Protein AF-A0A9E1SAR0-F1 (afdb_monomer)

Structure (mmCIF, N/CA/C/O backbone):
data_AF-A0A9E1SAR0-F1
#
_entry.id   AF-A0A9E1SAR0-F1
#
loop_
_atom_site.group_PDB
_atom_site.id
_atom_site.type_symbol
_atom_site.label_atom_id
_atom_site.label_alt_id
_atom_site.label_comp_id
_atom_site.label_asym_id
_atom_site.label_entity_id
_atom_site.label_seq_id
_atom_site.pdbx_PDB_ins_code
_atom_site.Cartn_x
_atom_site.Cartn_y
_atom_site.Cartn_z
_atom_site.occupancy
_atom_site.B_iso_or_equiv
_atom_site.auth_seq_id
_atom_site.auth_comp_id
_atom_site.auth_asym_id
_atom_site.auth_atom_id
_atom_site.pdbx_PDB_model_num
ATOM 1 N N . MET A 1 1 ? 40.588 0.549 -39.058 1.00 44.56 1 MET A N 1
ATOM 2 C CA . MET A 1 1 ? 41.225 -0.699 -38.571 1.00 44.56 1 MET A CA 1
ATOM 3 C C . MET A 1 1 ? 42.256 -0.352 -37.506 1.00 44.56 1 MET A C 1
ATOM 5 O O . MET A 1 1 ? 42.934 0.650 -37.683 1.00 44.56 1 MET A O 1
ATOM 9 N N . LYS A 1 2 ? 42.402 -1.233 -36.500 1.00 36.03 2 LYS A N 1
ATOM 10 C CA . LYS A 1 2 ? 43.237 -1.161 -35.275 1.00 36.03 2 LYS A CA 1
ATOM 11 C C . LYS A 1 2 ? 42.596 -0.378 -34.121 1.00 36.03 2 LYS A C 1
ATOM 13 O O . LYS A 1 2 ? 42.186 0.748 -34.337 1.00 36.03 2 LYS A O 1
ATOM 18 N N . LYS A 1 3 ? 42.569 -0.835 -32.870 1.00 37.72 3 LYS A N 1
ATOM 19 C CA . LYS A 1 3 ? 42.471 -2.138 -32.163 1.00 37.72 3 LYS A CA 1
ATOM 20 C C . LYS A 1 3 ? 42.461 -1.713 -30.676 1.00 37.72 3 LYS A C 1
ATOM 22 O O . LYS A 1 3 ? 43.183 -0.784 -30.329 1.00 37.72 3 LYS A O 1
ATOM 27 N N . SER A 1 4 ? 41.642 -2.350 -29.839 1.00 40.19 4 SER A N 1
ATOM 28 C CA . SER A 1 4 ? 41.576 -2.150 -28.381 1.00 40.19 4 SER A CA 1
ATOM 29 C C . SER A 1 4 ? 42.939 -2.188 -27.687 1.00 40.19 4 SER A C 1
ATOM 31 O O . SER A 1 4 ? 43.790 -2.965 -28.115 1.00 40.19 4 SER A O 1
ATOM 33 N N . LEU A 1 5 ? 43.062 -1.524 -26.529 1.00 33.91 5 LEU A N 1
ATOM 34 C CA . LEU A 1 5 ? 43.554 -2.194 -25.317 1.00 33.91 5 LEU A CA 1
ATOM 35 C C . LEU A 1 5 ? 43.150 -1.434 -24.041 1.00 33.91 5 LEU A C 1
ATOM 37 O O . LEU A 1 5 ? 43.496 -0.272 -23.853 1.00 33.91 5 LEU A O 1
ATOM 41 N N . VAL A 1 6 ? 42.416 -2.133 -23.177 1.00 37.25 6 VAL A N 1
ATOM 42 C CA . VAL A 1 6 ? 42.179 -1.807 -21.766 1.00 37.25 6 VAL A CA 1
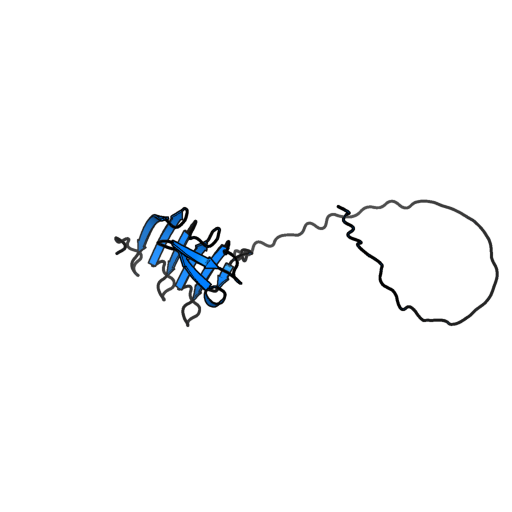ATOM 43 C C . VAL A 1 6 ? 43.404 -2.271 -20.981 1.00 37.25 6 VAL A C 1
ATOM 45 O O . VAL A 1 6 ? 43.847 -3.400 -21.185 1.00 37.25 6 VAL A O 1
ATOM 48 N N . VAL A 1 7 ? 43.927 -1.448 -20.069 1.00 37.66 7 VAL A N 1
ATOM 49 C CA . VAL A 1 7 ? 44.930 -1.879 -19.085 1.00 37.66 7 VAL A CA 1
ATOM 50 C C . VAL A 1 7 ? 44.430 -1.529 -17.687 1.00 37.66 7 VAL A C 1
ATOM 52 O O . VAL A 1 7 ? 44.318 -0.362 -17.322 1.00 37.66 7 VAL A O 1
ATOM 55 N N . PHE A 1 8 ? 44.105 -2.577 -16.931 1.00 34.53 8 PHE A N 1
ATOM 56 C CA . PHE A 1 8 ? 43.935 -2.559 -15.483 1.00 34.53 8 PHE A CA 1
ATOM 57 C C . PHE A 1 8 ? 45.315 -2.445 -14.823 1.00 34.53 8 PHE A C 1
ATOM 59 O O . PHE A 1 8 ? 46.201 -3.238 -15.133 1.00 34.53 8 PHE A O 1
ATOM 66 N N . PHE A 1 9 ? 45.472 -1.530 -13.867 1.00 36.91 9 PHE A N 1
ATOM 67 C CA . PHE A 1 9 ? 46.567 -1.574 -12.899 1.00 36.91 9 PHE A CA 1
ATOM 68 C C . PHE A 1 9 ? 45.985 -1.696 -11.488 1.00 36.91 9 PHE A C 1
ATOM 70 O O . PHE A 1 9 ? 45.403 -0.757 -10.954 1.00 36.91 9 PHE A O 1
ATOM 77 N N . LEU A 1 10 ? 46.148 -2.886 -10.908 1.00 40.75 10 LEU A N 1
ATOM 78 C CA . LEU A 1 10 ? 46.086 -3.153 -9.475 1.00 40.75 10 LEU A CA 1
ATOM 79 C C . LEU A 1 10 ? 47.524 -3.183 -8.952 1.00 40.75 10 LEU A C 1
ATOM 81 O O . LEU A 1 10 ? 48.243 -4.115 -9.284 1.00 40.75 10 LEU A O 1
ATOM 85 N N . PHE A 1 11 ? 47.919 -2.229 -8.111 1.00 39.62 11 PHE A N 1
ATOM 86 C CA . PHE A 1 11 ? 49.018 -2.367 -7.142 1.00 39.62 11 PHE A CA 1
ATOM 87 C C . PHE A 1 11 ? 48.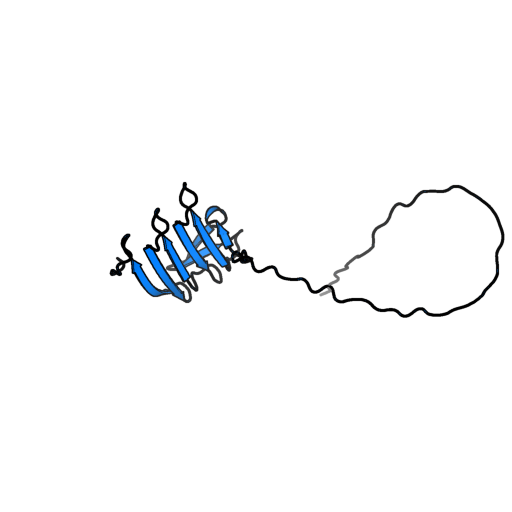664 -1.466 -5.951 1.00 39.62 11 PHE A C 1
ATOM 89 O O . PHE A 1 11 ? 48.479 -0.266 -6.109 1.00 39.62 11 PHE A O 1
ATOM 96 N N . HIS A 1 12 ? 48.172 -2.063 -4.867 1.00 36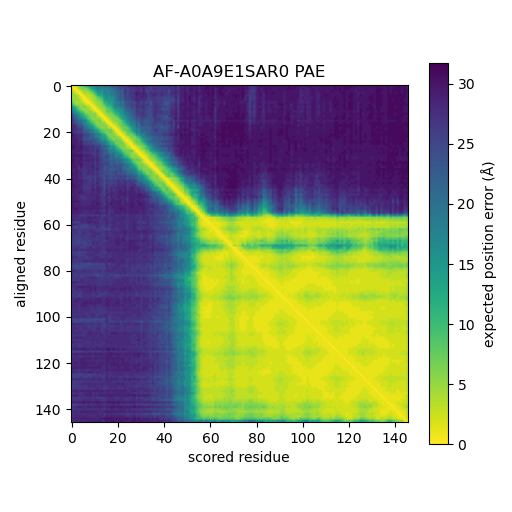.34 12 HIS A N 1
ATOM 97 C CA . HIS A 1 12 ? 48.932 -2.481 -3.683 1.00 36.34 12 HIS A CA 1
ATOM 98 C C . HIS A 1 12 ? 49.499 -1.309 -2.872 1.00 36.34 12 HIS A C 1
ATOM 100 O O . HIS A 1 12 ? 50.486 -0.676 -3.230 1.00 36.34 12 HIS A O 1
ATOM 106 N N . SER A 1 13 ? 48.793 -1.101 -1.758 1.00 44.16 13 SER A N 1
ATOM 107 C CA . SER A 1 13 ? 49.157 -0.457 -0.499 1.00 44.16 13 SER A CA 1
ATOM 108 C C . SER A 1 13 ? 50.661 -0.370 -0.232 1.00 44.16 13 SER A C 1
ATOM 110 O O . SER A 1 13 ? 51.351 -1.389 -0.252 1.00 44.16 13 SER A O 1
ATOM 112 N N . ILE A 1 14 ? 51.145 0.827 0.108 1.00 45.38 14 ILE A N 1
ATOM 113 C CA . ILE A 1 14 ? 52.457 1.003 0.736 1.00 45.38 14 ILE A CA 1
ATOM 114 C C . ILE A 1 14 ? 52.343 2.012 1.886 1.00 45.38 14 ILE A C 1
ATOM 116 O O . ILE A 1 14 ? 51.638 3.015 1.775 1.00 45.38 14 ILE A O 1
ATOM 120 N N . CYS A 1 15 ? 53.145 1.725 2.917 1.00 29.80 15 CYS A N 1
ATOM 121 C CA . CYS A 1 15 ? 53.621 2.570 4.016 1.00 29.80 15 CYS A CA 1
ATOM 122 C C . CYS A 1 15 ? 52.691 2.621 5.246 1.00 29.80 15 CYS A C 1
ATOM 124 O O . CYS A 1 15 ? 51.504 2.877 5.136 1.00 29.80 15 CYS A O 1
ATOM 126 N N . THR A 1 16 ? 53.155 2.411 6.482 1.00 36.69 16 THR A N 1
ATOM 127 C CA . THR A 1 16 ? 54.511 2.604 7.023 1.00 36.69 16 THR A CA 1
ATOM 128 C C . THR A 1 16 ? 54.656 1.774 8.302 1.00 36.69 16 THR A C 1
ATOM 130 O O . THR A 1 16 ? 53.771 1.822 9.151 1.00 36.69 16 THR A O 1
ATOM 133 N N . VAL A 1 17 ? 55.774 1.069 8.480 1.00 39.88 17 VAL A N 1
ATOM 134 C CA . VAL A 1 17 ? 56.218 0.596 9.800 1.00 39.88 17 VAL A CA 1
ATOM 135 C C . VAL A 1 17 ? 57.590 1.210 10.027 1.00 39.88 17 VAL A C 1
ATOM 137 O O . VAL A 1 17 ? 58.491 0.987 9.226 1.00 39.88 17 VAL A O 1
ATOM 140 N N . ASN A 1 18 ? 57.733 2.009 11.081 1.00 39.78 18 ASN A N 1
ATOM 141 C CA . ASN A 1 18 ? 59.020 2.487 11.569 1.00 39.78 18 ASN A CA 1
ATOM 142 C C . ASN A 1 18 ? 59.069 2.239 13.074 1.00 39.78 18 ASN A C 1
ATOM 144 O O . ASN A 1 18 ? 58.367 2.895 13.838 1.00 39.78 18 ASN A O 1
ATOM 148 N N . ALA A 1 19 ? 59.924 1.311 13.481 1.00 37.56 19 ALA A N 1
ATOM 149 C CA . ALA A 1 19 ? 60.549 1.307 14.792 1.00 37.56 19 ALA A CA 1
ATOM 150 C C . ALA A 1 19 ? 61.887 0.583 14.635 1.00 37.56 19 ALA A C 1
ATOM 152 O O . ALA A 1 19 ? 61.926 -0.611 14.350 1.00 37.56 19 ALA A O 1
ATOM 153 N N . GLN A 1 20 ? 62.974 1.336 14.768 1.00 34.84 20 GLN A N 1
ATOM 154 C CA . GLN A 1 20 ? 64.332 0.821 14.779 1.00 34.84 20 GLN A CA 1
ATOM 155 C C . GLN A 1 20 ? 64.953 1.175 16.120 1.00 34.84 20 GLN A C 1
ATOM 157 O O . GLN A 1 20 ? 65.072 2.353 16.446 1.00 34.84 20 GLN A O 1
ATOM 162 N N . THR A 1 21 ? 65.362 0.152 16.864 1.00 37.31 21 THR A N 1
ATOM 163 C CA . THR A 1 21 ? 66.457 0.241 17.830 1.00 37.31 21 THR A CA 1
ATOM 164 C C . THR A 1 21 ? 67.241 -1.063 17.801 1.00 37.31 21 THR A C 1
ATOM 166 O O . THR A 1 21 ? 66.668 -2.151 17.776 1.00 37.31 21 THR A O 1
ATOM 169 N N . ASP A 1 22 ? 68.554 -0.892 17.748 1.00 32.06 22 ASP A N 1
ATOM 170 C CA . ASP A 1 22 ? 69.603 -1.850 17.422 1.00 32.06 22 ASP A CA 1
ATOM 171 C C . ASP A 1 22 ? 69.842 -2.946 18.472 1.00 32.06 22 ASP A C 1
ATOM 173 O O . ASP A 1 22 ? 69.748 -2.677 19.666 1.00 32.06 22 ASP A O 1
ATOM 177 N N . ALA A 1 23 ? 70.294 -4.133 18.032 1.00 34.59 23 ALA A N 1
ATOM 178 C CA . ALA A 1 23 ? 71.488 -4.811 18.574 1.00 34.59 23 ALA A CA 1
ATOM 179 C C . ALA A 1 23 ? 71.796 -6.161 17.878 1.00 34.59 23 ALA A C 1
ATOM 181 O O . ALA A 1 23 ? 71.069 -7.136 18.010 1.00 34.59 23 ALA A O 1
ATOM 182 N N . LYS A 1 24 ? 72.941 -6.181 17.181 1.00 34.91 24 LYS A N 1
ATOM 183 C CA . LYS A 1 24 ? 73.991 -7.222 17.101 1.00 34.91 24 LYS A CA 1
ATOM 184 C C . LYS A 1 24 ? 73.658 -8.739 17.188 1.00 34.91 24 LYS A C 1
ATOM 186 O O . LYS A 1 24 ? 73.403 -9.260 18.263 1.00 34.91 24 LYS A O 1
ATOM 191 N N . VAL A 1 25 ? 74.080 -9.416 16.104 1.00 33.31 25 VAL A N 1
ATOM 192 C CA . VAL A 1 25 ? 75.068 -10.533 16.036 1.00 33.31 25 VAL A CA 1
ATOM 193 C C . VAL A 1 25 ? 74.559 -11.987 15.904 1.00 33.31 25 VAL A C 1
ATOM 195 O O . VAL A 1 25 ? 73.885 -12.522 16.772 1.00 33.31 25 VAL A O 1
ATOM 198 N N . SER A 1 26 ? 75.054 -12.597 14.810 1.00 34.25 26 SER A N 1
ATOM 199 C CA . SER A 1 26 ? 75.333 -14.015 14.491 1.00 34.25 26 SER A CA 1
ATOM 200 C C . SER A 1 26 ? 74.189 -15.027 14.312 1.00 34.25 26 SER A C 1
ATOM 202 O O . SER A 1 26 ? 73.638 -15.544 15.276 1.00 34.25 26 SER A O 1
ATOM 204 N N . ASP A 1 27 ? 73.981 -15.405 13.045 1.00 33.31 27 ASP A N 1
ATOM 205 C CA . ASP A 1 27 ? 73.562 -16.735 12.555 1.00 33.31 27 ASP A CA 1
ATOM 206 C C . ASP A 1 27 ? 74.489 -17.873 13.054 1.00 33.31 27 ASP A C 1
ATOM 208 O O . ASP A 1 27 ? 75.604 -17.573 13.499 1.00 33.31 27 ASP A O 1
ATOM 212 N N . PRO A 1 28 ? 74.201 -19.176 12.810 1.00 47.84 28 PRO A N 1
ATOM 213 C CA . PRO A 1 28 ? 72.932 -19.849 12.467 1.00 47.84 28 PRO A CA 1
ATOM 214 C C . PRO A 1 28 ? 72.729 -21.177 13.251 1.00 47.84 28 PRO A C 1
ATOM 216 O O . PRO A 1 28 ? 73.690 -21.815 13.665 1.00 47.84 28 PRO A O 1
ATOM 219 N N . SER A 1 29 ? 71.503 -21.700 13.379 1.00 32.66 29 SER A N 1
ATOM 220 C CA . SER A 1 29 ? 71.287 -23.165 13.340 1.00 32.66 29 SER A CA 1
ATOM 221 C C . SER A 1 29 ? 69.814 -23.567 13.227 1.00 32.66 29 SER A C 1
ATOM 223 O O . SER A 1 29 ? 68.971 -23.287 14.069 1.00 32.66 29 SER A O 1
ATOM 225 N N . ASN A 1 30 ? 69.577 -24.253 12.118 1.00 32.31 30 ASN A N 1
ATOM 226 C CA . ASN A 1 30 ? 68.563 -25.244 11.788 1.00 32.31 30 ASN A CA 1
ATOM 227 C C . ASN A 1 30 ? 68.110 -26.137 12.970 1.00 32.31 30 ASN A C 1
ATOM 229 O O . ASN A 1 30 ? 68.966 -26.825 13.517 1.00 32.31 30 ASN A O 1
ATOM 233 N N . ASP A 1 31 ? 66.805 -26.219 13.283 1.00 32.31 31 ASP A N 1
ATOM 234 C CA . ASP A 1 31 ? 66.159 -27.472 13.735 1.00 32.31 31 ASP A CA 1
ATOM 235 C C . ASP A 1 31 ? 64.610 -27.397 13.790 1.00 32.31 31 ASP A C 1
ATOM 237 O O . ASP A 1 31 ? 64.041 -26.432 14.293 1.00 32.31 31 ASP A O 1
ATOM 241 N N . LYS A 1 32 ? 63.979 -28.497 13.350 1.00 38.34 32 LYS A N 1
ATOM 242 C CA . LYS A 1 32 ? 62.664 -29.069 13.735 1.00 38.34 32 LYS A CA 1
ATOM 243 C C . LYS A 1 32 ? 61.322 -28.347 13.474 1.00 38.34 32 LYS A C 1
ATOM 245 O O . LYS A 1 32 ? 60.857 -27.497 14.223 1.00 38.34 32 LYS A O 1
ATOM 250 N N . THR A 1 33 ? 60.604 -28.902 12.489 1.00 33.56 33 THR A N 1
ATOM 251 C CA . THR A 1 33 ? 59.173 -29.311 12.538 1.00 33.56 33 THR A CA 1
ATOM 252 C C . THR A 1 33 ? 58.843 -30.165 13.793 1.00 33.56 33 THR A C 1
ATOM 254 O O . THR A 1 33 ? 59.801 -30.631 14.411 1.00 33.56 33 THR A O 1
ATOM 257 N N . PRO A 1 34 ? 57.576 -30.508 14.170 1.00 43.12 34 PRO A N 1
ATOM 258 C CA . PRO A 1 34 ? 56.286 -30.398 13.457 1.00 43.12 34 PRO A CA 1
ATOM 259 C C . PRO A 1 34 ? 55.056 -29.960 14.317 1.00 43.12 34 PRO A C 1
ATOM 261 O O . PRO A 1 34 ? 55.129 -29.820 15.529 1.00 43.12 34 PRO A O 1
ATOM 264 N N . GLU A 1 35 ? 53.920 -29.798 13.623 1.00 37.03 35 GLU A N 1
ATOM 265 C CA . GLU A 1 35 ? 52.515 -30.053 14.017 1.00 37.03 35 GLU A CA 1
ATOM 266 C C . GLU A 1 35 ? 51.989 -29.686 15.420 1.00 37.03 35 GLU A C 1
ATOM 268 O O . GLU A 1 35 ? 52.381 -30.241 16.443 1.00 37.03 35 GLU A O 1
ATOM 273 N N . THR A 1 36 ? 50.890 -28.922 15.448 1.00 28.70 36 THR A N 1
ATOM 274 C CA . THR A 1 36 ? 49.816 -29.190 16.417 1.00 28.70 36 THR A CA 1
ATOM 275 C C . THR A 1 36 ? 48.445 -28.944 15.791 1.00 28.70 36 THR A C 1
ATOM 277 O O . THR A 1 36 ? 48.157 -27.884 15.241 1.00 28.70 36 THR A O 1
ATOM 280 N N . LEU A 1 37 ? 47.637 -29.997 15.865 1.00 36.88 37 LEU A N 1
ATOM 281 C CA . LEU A 1 37 ? 46.251 -30.145 15.455 1.00 36.88 37 LEU A CA 1
ATOM 282 C C . LEU A 1 37 ? 45.361 -29.904 16.688 1.00 36.88 37 LEU A C 1
ATOM 284 O O . LEU A 1 37 ? 45.529 -30.610 17.676 1.00 36.88 37 LEU A O 1
ATOM 288 N N . SER A 1 38 ? 44.418 -28.964 16.634 1.00 29.23 38 SER A N 1
ATOM 289 C CA . SER A 1 38 ? 43.221 -28.898 17.504 1.00 29.23 38 SER A CA 1
ATOM 290 C C . SER A 1 38 ? 42.380 -27.714 17.016 1.00 29.23 38 SER A C 1
ATOM 292 O O . SER A 1 38 ? 42.870 -26.590 17.015 1.00 29.23 38 SER A O 1
ATOM 294 N N . SER A 1 39 ? 41.285 -27.945 16.290 1.00 40.50 39 SER A N 1
ATOM 295 C CA . SER A 1 39 ? 39.921 -28.144 16.811 1.00 40.50 39 SER A CA 1
ATOM 296 C C . SER A 1 39 ? 39.328 -26.900 17.469 1.00 40.50 3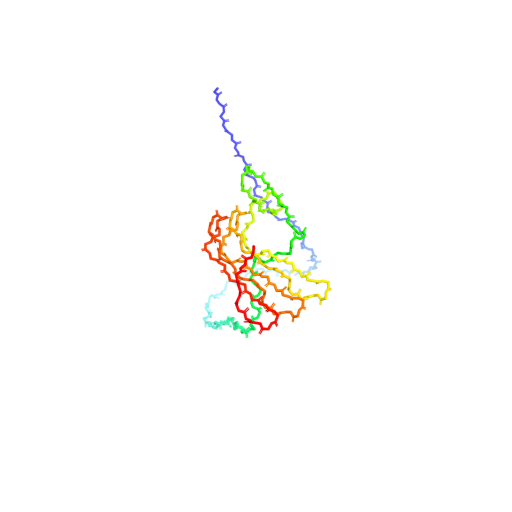9 SER A C 1
ATOM 298 O O . SER A 1 39 ? 40.042 -26.152 18.118 1.00 40.50 39 SER A O 1
ATOM 300 N N . GLU A 1 40 ? 38.000 -26.803 17.361 1.00 41.28 40 GLU A N 1
ATOM 301 C CA . GLU A 1 40 ? 37.089 -25.815 17.962 1.00 41.28 40 GLU A CA 1
ATOM 302 C C . GLU A 1 40 ? 36.788 -24.613 17.058 1.00 41.28 40 GLU A C 1
ATOM 304 O O . GLU A 1 40 ? 37.671 -23.999 16.479 1.00 41.28 40 GLU A O 1
ATOM 309 N N . ALA A 1 41 ? 35.550 -24.180 16.876 1.00 35.84 41 ALA A N 1
ATOM 310 C CA . ALA A 1 41 ? 34.238 -24.742 17.149 1.00 35.84 41 ALA A CA 1
ATOM 311 C C . ALA A 1 41 ? 33.268 -23.869 16.337 1.00 35.84 41 ALA A C 1
ATOM 313 O O . ALA A 1 41 ? 33.509 -22.674 16.144 1.00 35.84 41 ALA A O 1
ATOM 314 N N . GLU A 1 42 ? 32.182 -24.461 15.851 1.00 42.81 42 GLU A N 1
ATOM 315 C CA . GLU A 1 42 ? 31.054 -23.718 15.302 1.00 42.81 42 GLU A CA 1
ATOM 316 C C . GLU A 1 42 ? 30.535 -22.723 16.346 1.00 42.81 42 GLU A C 1
ATOM 318 O O . GLU A 1 42 ? 30.049 -23.119 17.405 1.00 42.81 42 GLU A O 1
ATOM 323 N N . VAL A 1 43 ? 30.578 -21.428 16.035 1.00 39.41 43 VAL A N 1
ATOM 324 C CA . VAL A 1 43 ? 29.711 -20.461 16.711 1.00 39.41 43 VAL A CA 1
ATOM 325 C C . VAL A 1 43 ? 28.488 -20.280 15.829 1.00 39.41 43 VAL A C 1
ATOM 327 O O . VAL A 1 43 ? 28.454 -19.458 14.914 1.00 39.41 43 VAL A O 1
ATOM 330 N N . ALA A 1 44 ? 27.494 -21.119 16.115 1.00 44.81 44 ALA A N 1
ATOM 331 C CA . ALA A 1 44 ? 26.123 -20.958 15.676 1.00 44.81 44 ALA A CA 1
ATOM 332 C C . ALA A 1 44 ? 25.636 -19.548 16.047 1.00 44.81 44 ALA A C 1
ATOM 334 O O . ALA A 1 44 ? 25.516 -19.202 17.224 1.00 44.81 44 ALA A O 1
ATOM 335 N N . SER A 1 45 ? 25.362 -18.723 15.038 1.00 40.69 45 SER A N 1
ATOM 336 C CA . SER A 1 45 ? 24.671 -17.453 15.221 1.00 40.69 45 SER A CA 1
ATOM 337 C C . SER A 1 45 ? 23.215 -17.746 15.577 1.00 40.69 45 SER A C 1
ATOM 339 O O . SER A 1 45 ? 22.409 -18.098 14.716 1.00 40.69 45 SER A O 1
ATOM 341 N N . THR A 1 46 ? 22.884 -17.638 16.858 1.00 33.25 46 THR A N 1
ATOM 342 C CA . THR A 1 46 ? 21.516 -17.723 17.357 1.00 33.25 46 THR A CA 1
ATOM 343 C C . THR A 1 46 ? 20.740 -16.481 16.921 1.00 33.25 46 THR A C 1
ATOM 345 O O . THR A 1 46 ? 20.873 -15.395 17.489 1.00 33.25 46 THR A O 1
ATOM 348 N N . GLU A 1 47 ? 19.903 -16.633 15.894 1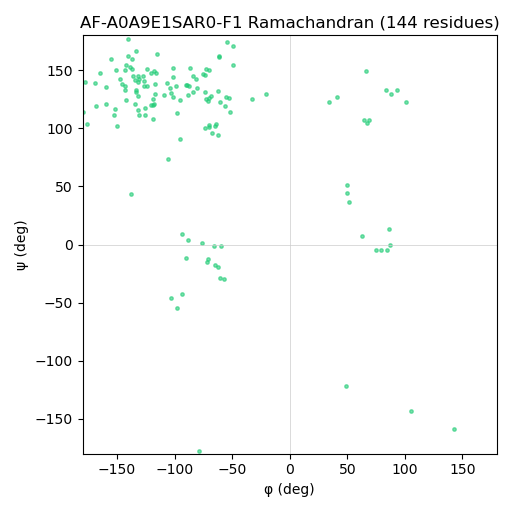.00 45.91 47 GLU A N 1
ATOM 349 C CA . GLU A 1 47 ? 18.882 -15.643 15.566 1.00 45.91 47 GLU A CA 1
ATOM 350 C C . GLU A 1 47 ? 17.839 -15.638 16.685 1.00 45.91 47 GLU A C 1
ATOM 352 O O . GLU A 1 47 ? 16.927 -16.460 16.752 1.00 45.91 47 GLU A O 1
ATOM 357 N N . THR A 1 48 ? 18.020 -14.708 17.620 1.00 32.09 48 THR A N 1
ATOM 358 C CA . THR A 1 48 ? 17.019 -14.380 18.629 1.00 32.09 48 THR A CA 1
ATOM 359 C C . THR A 1 48 ? 15.805 -13.809 17.905 1.00 32.09 48 THR A C 1
ATOM 361 O O . THR A 1 48 ? 15.818 -12.670 17.436 1.00 32.09 48 THR A O 1
ATOM 364 N N . SER A 1 49 ? 14.762 -14.628 17.788 1.00 53.09 49 SER A N 1
ATOM 365 C CA . SER A 1 49 ? 13.481 -14.285 17.183 1.00 53.09 49 SER A CA 1
ATOM 366 C C . SER A 1 49 ? 12.797 -13.163 17.969 1.00 53.09 49 SER A C 1
ATOM 368 O O . SER A 1 49 ? 12.083 -13.398 18.945 1.00 53.09 49 SER A O 1
ATOM 370 N N . SER A 1 50 ? 13.013 -11.930 17.524 1.00 40.31 50 SER A N 1
ATOM 371 C CA . SER A 1 50 ? 12.126 -10.800 17.780 1.00 40.31 50 SER A CA 1
ATOM 372 C C . SER A 1 50 ? 11.083 -10.758 16.654 1.00 40.31 50 SER A C 1
ATOM 374 O O . SER A 1 50 ? 11.465 -10.912 15.493 1.00 40.31 50 SER A O 1
ATOM 376 N N . PRO A 1 51 ? 9.786 -10.519 16.921 1.00 50.97 51 PRO A N 1
ATOM 377 C CA . PRO A 1 51 ? 8.758 -10.464 15.874 1.00 50.97 51 PRO A CA 1
ATOM 378 C C . PRO A 1 51 ? 8.932 -9.285 14.894 1.00 50.97 51 PRO A C 1
ATOM 380 O O . PRO A 1 51 ? 8.169 -9.158 13.941 1.00 50.97 51 PRO A O 1
ATOM 383 N N . TYR A 1 52 ? 9.948 -8.438 15.088 1.00 42.84 52 TYR A N 1
ATOM 384 C CA . TYR A 1 52 ? 10.359 -7.385 14.161 1.00 42.84 52 TYR A CA 1
ATOM 385 C C . TYR A 1 52 ? 11.649 -7.764 13.425 1.00 42.84 52 TYR A C 1
ATOM 387 O O . TYR A 1 52 ? 12.716 -7.197 13.657 1.00 42.84 52 TYR A O 1
ATOM 395 N N . VAL A 1 53 ? 11.552 -8.696 12.481 1.00 42.28 53 VAL A N 1
ATOM 396 C CA . VAL A 1 53 ? 12.558 -8.804 11.418 1.00 42.28 53 VAL A CA 1
ATOM 397 C C . VAL A 1 53 ? 12.317 -7.628 10.466 1.00 42.28 53 VAL A C 1
ATOM 399 O O . VAL A 1 53 ? 11.390 -7.647 9.658 1.00 42.28 53 VAL A O 1
ATOM 402 N N . ILE A 1 54 ? 13.105 -6.557 10.588 1.00 45.12 54 ILE A N 1
ATOM 403 C CA . ILE A 1 54 ? 13.069 -5.430 9.646 1.00 45.12 54 ILE A CA 1
ATOM 404 C C . ILE A 1 54 ? 13.536 -5.946 8.273 1.00 45.12 54 ILE A C 1
ATOM 406 O O . ILE A 1 54 ? 14.720 -6.170 8.029 1.00 45.12 54 ILE A O 1
ATOM 410 N N . LEU A 1 55 ? 12.555 -6.174 7.397 1.00 49.44 55 LEU A N 1
ATOM 411 C CA . LEU A 1 55 ? 12.682 -6.553 5.990 1.00 49.44 55 LEU A CA 1
ATOM 412 C C . LEU A 1 55 ? 13.595 -5.567 5.250 1.00 49.44 55 LEU A C 1
ATOM 414 O O . LEU A 1 55 ? 13.340 -4.364 5.246 1.00 49.44 55 LEU A O 1
ATOM 418 N N . LYS A 1 56 ? 14.627 -6.077 4.572 1.00 55.69 56 LYS A N 1
ATOM 419 C CA . LYS A 1 56 ? 15.704 -5.287 3.944 1.00 55.69 56 LYS A CA 1
ATOM 420 C C . LYS A 1 56 ? 15.282 -4.274 2.861 1.00 55.69 56 LYS A C 1
ATOM 422 O O . LYS A 1 56 ? 16.142 -3.535 2.400 1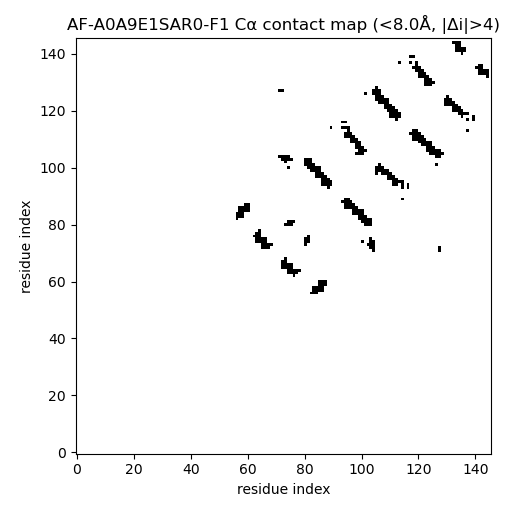.00 55.69 56 LYS A O 1
ATOM 427 N N . ASN A 1 57 ? 14.001 -4.155 2.502 1.00 82.12 57 ASN A N 1
ATOM 428 C CA . ASN A 1 57 ? 13.533 -3.221 1.471 1.00 82.12 57 ASN A CA 1
ATOM 429 C C . ASN A 1 57 ? 12.227 -2.495 1.861 1.00 82.12 57 ASN A C 1
ATOM 431 O O . ASN A 1 57 ? 11.316 -2.388 1.040 1.00 82.12 57 ASN A O 1
ATOM 435 N N . LYS A 1 58 ? 12.091 -2.022 3.108 1.00 92.38 58 LYS A N 1
ATOM 436 C CA . LYS A 1 58 ? 10.969 -1.154 3.508 1.00 92.38 58 LYS A CA 1
ATOM 437 C C . LYS A 1 58 ? 11.410 0.312 3.562 1.00 92.38 58 LYS A C 1
ATOM 439 O O . LYS A 1 58 ? 12.395 0.625 4.220 1.00 92.38 58 LYS A O 1
ATOM 444 N N . LEU A 1 59 ? 10.687 1.193 2.877 1.00 93.56 59 LEU A N 1
ATOM 445 C CA . LEU A 1 59 ? 11.084 2.580 2.634 1.00 93.56 59 LEU A CA 1
ATOM 446 C C . LEU A 1 59 ? 9.931 3.538 2.955 1.00 93.56 59 LEU A C 1
ATOM 448 O O . LEU A 1 59 ? 8.776 3.244 2.653 1.00 93.56 59 LEU A O 1
ATOM 452 N N . HIS A 1 60 ? 10.230 4.680 3.566 1.00 94.81 60 HIS A N 1
ATOM 453 C CA . HIS A 1 60 ? 9.223 5.721 3.750 1.00 94.81 60 HIS A CA 1
ATOM 454 C C . HIS A 1 60 ? 8.965 6.445 2.415 1.00 94.81 60 HIS A C 1
ATOM 456 O O . HIS A 1 60 ? 9.865 6.562 1.582 1.00 94.81 60 HIS A O 1
ATOM 462 N N . VAL A 1 61 ? 7.729 6.894 2.175 1.00 94.69 61 VAL A N 1
ATOM 463 C CA . VAL A 1 61 ? 7.306 7.438 0.869 1.00 94.69 61 VAL A CA 1
ATOM 464 C C . VAL A 1 61 ? 8.098 8.673 0.414 1.00 94.69 61 VAL A C 1
ATOM 466 O O . VAL A 1 61 ? 8.301 8.857 -0.786 1.00 94.69 61 VAL A O 1
ATOM 469 N N . ASP A 1 62 ? 8.614 9.477 1.342 1.00 94.25 62 ASP A N 1
ATOM 470 C CA . ASP A 1 62 ? 9.414 10.684 1.064 1.00 94.25 62 ASP A CA 1
ATOM 471 C C . ASP A 1 62 ? 10.758 10.406 0.368 1.00 94.25 62 ASP A C 1
ATOM 473 O O . ASP A 1 62 ? 11.341 11.300 -0.240 1.00 94.25 62 ASP A O 1
ATOM 477 N N . GLN A 1 63 ? 11.236 9.163 0.409 1.00 90.19 63 GLN A N 1
ATOM 478 C CA . GLN A 1 63 ? 12.448 8.712 -0.278 1.00 90.19 63 GLN A CA 1
ATOM 479 C C . GLN A 1 63 ? 12.172 8.240 -1.718 1.00 90.19 63 GLN A C 1
ATOM 481 O O . GLN A 1 63 ? 13.077 7.744 -2.397 1.00 90.19 63 GLN A O 1
ATOM 486 N N . THR A 1 64 ? 10.929 8.366 -2.195 1.00 92.38 64 THR A N 1
ATOM 487 C CA . THR A 1 64 ? 10.501 7.898 -3.519 1.00 92.38 64 THR A CA 1
ATOM 488 C C . THR A 1 64 ? 10.076 9.026 -4.437 1.00 92.38 64 THR A C 1
ATOM 490 O O . THR A 1 64 ? 9.793 10.149 -4.029 1.00 92.38 64 THR A O 1
ATOM 493 N N . THR A 1 65 ? 10.009 8.714 -5.724 1.00 94.25 65 THR A N 1
ATOM 494 C CA . THR A 1 65 ? 9.407 9.585 -6.727 1.00 94.25 65 THR A CA 1
ATOM 495 C C . THR A 1 65 ? 8.485 8.757 -7.606 1.00 94.25 65 THR A C 1
ATOM 497 O O . THR A 1 65 ? 8.872 7.690 -8.091 1.00 94.25 65 THR A O 1
ATOM 500 N N . TYR A 1 66 ? 7.267 9.250 -7.809 1.00 92.12 66 TYR A N 1
ATOM 501 C CA . TYR A 1 66 ? 6.297 8.647 -8.713 1.00 92.12 66 TYR A CA 1
ATOM 502 C C . TYR A 1 66 ? 6.442 9.236 -10.118 1.00 92.12 66 TYR A C 1
ATOM 504 O O . TYR A 1 66 ? 6.577 10.446 -10.286 1.00 92.12 66 TYR A O 1
ATOM 512 N N . TYR A 1 67 ? 6.378 8.374 -11.127 1.00 89.38 67 TYR A N 1
ATOM 513 C CA . TYR A 1 67 ? 6.357 8.729 -12.543 1.00 89.38 67 TYR A CA 1
ATOM 514 C C . TYR A 1 67 ? 5.149 8.072 -13.193 1.00 89.38 67 TYR A C 1
ATOM 516 O O . TYR A 1 67 ? 4.900 6.891 -12.962 1.00 89.38 67 TYR A O 1
ATOM 524 N N . SER A 1 68 ? 4.420 8.798 -14.030 1.00 89.69 68 SER A N 1
ATOM 525 C CA . SER A 1 68 ? 3.355 8.226 -14.851 1.00 89.69 68 SER A CA 1
ATOM 526 C C . SER A 1 68 ? 3.815 8.086 -16.300 1.00 89.69 68 SER A C 1
ATOM 528 O O . SER A 1 68 ? 4.418 8.995 -16.870 1.00 89.69 68 SER A O 1
ATOM 530 N N . TYR A 1 69 ? 3.536 6.930 -16.896 1.00 84.25 69 TYR A N 1
ATOM 531 C CA . TYR A 1 69 ? 3.718 6.677 -18.322 1.00 84.25 69 TYR A CA 1
ATOM 532 C C . TYR A 1 69 ? 2.439 6.039 -18.854 1.00 84.25 69 TYR A C 1
ATOM 534 O O . TYR A 1 69 ? 2.085 4.935 -18.435 1.00 84.25 69 TYR A O 1
ATOM 542 N N . ALA A 1 70 ? 1.756 6.740 -19.766 1.00 86.56 70 ALA A N 1
ATOM 543 C CA . ALA A 1 70 ? 0.397 6.395 -20.187 1.00 86.56 70 ALA A CA 1
ATOM 544 C C . ALA A 1 70 ? -0.504 6.160 -18.954 1.00 86.56 70 ALA A C 1
ATOM 546 O O . ALA A 1 70 ? -0.583 7.036 -18.094 1.00 86.56 70 ALA A O 1
ATOM 547 N N . ASP A 1 71 ? -1.099 4.973 -18.833 1.00 85.31 71 ASP A N 1
ATOM 548 C CA . ASP A 1 71 ? -2.045 4.627 -17.765 1.00 85.31 71 ASP A CA 1
ATOM 549 C C . ASP A 1 71 ? -1.386 3.943 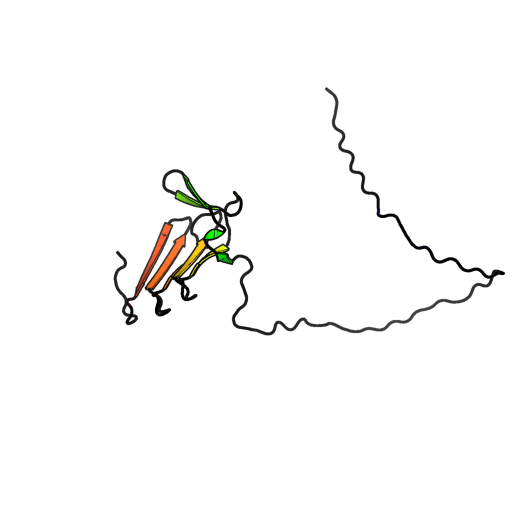-16.550 1.00 85.31 71 ASP A C 1
ATOM 551 O O . ASP A 1 71 ? -2.075 3.416 -15.678 1.00 85.31 71 ASP A O 1
ATOM 555 N N . GLN A 1 72 ? -0.049 3.901 -16.480 1.00 86.12 72 GLN A N 1
ATOM 556 C CA . GLN A 1 72 ? 0.680 3.222 -15.404 1.00 86.12 72 GLN A CA 1
ATOM 557 C C . GLN A 1 72 ? 1.522 4.179 -14.562 1.00 86.12 72 GLN A C 1
ATOM 559 O O . GLN A 1 72 ? 2.226 5.050 -15.076 1.00 86.12 72 GLN A O 1
ATOM 564 N N . VAL A 1 73 ? 1.489 3.956 -13.246 1.00 91.50 73 VAL A N 1
ATOM 565 C CA . VAL A 1 73 ? 2.291 4.676 -12.253 1.00 91.50 73 VAL A CA 1
ATOM 566 C C . VAL A 1 73 ? 3.463 3.804 -11.809 1.00 91.50 73 VAL A C 1
ATOM 568 O O . VAL A 1 73 ? 3.285 2.651 -11.419 1.00 91.50 73 VAL A O 1
ATOM 571 N N . TYR A 1 74 ? 4.658 4.387 -11.839 1.00 94.00 74 TYR A N 1
ATOM 572 C CA . TYR A 1 74 ? 5.924 3.769 -11.481 1.00 94.00 74 TYR A CA 1
ATOM 573 C C . TYR A 1 74 ? 6.565 4.503 -10.309 1.00 94.00 74 TYR A C 1
ATOM 575 O O . TYR A 1 74 ? 6.841 5.699 -10.373 1.00 94.00 74 TYR A O 1
ATOM 583 N N . LEU A 1 75 ? 6.871 3.758 -9.262 1.00 95.31 75 LEU A N 1
ATOM 584 C CA . LEU A 1 75 ? 7.626 4.190 -8.106 1.00 95.31 75 LEU A CA 1
ATOM 585 C C . LEU A 1 75 ? 9.124 3.969 -8.346 1.00 95.31 75 LEU A C 1
ATOM 587 O O . LEU A 1 75 ? 9.570 2.871 -8.701 1.00 95.31 75 LEU A O 1
ATOM 591 N N . ARG A 1 76 ? 9.920 5.012 -8.119 1.00 94.56 76 ARG A N 1
ATOM 592 C CA . ARG A 1 76 ? 11.378 4.952 -8.203 1.00 94.56 76 ARG A CA 1
ATOM 593 C C . ARG A 1 76 ? 12.041 5.398 -6.908 1.00 94.56 76 ARG A C 1
ATOM 595 O O . ARG A 1 76 ? 11.532 6.270 -6.212 1.00 94.56 76 ARG A O 1
ATOM 602 N N . MET A 1 77 ? 13.219 4.842 -6.652 1.00 93.44 77 MET A N 1
ATOM 603 C CA . MET A 1 77 ? 14.180 5.312 -5.657 1.00 93.44 77 MET A CA 1
ATOM 604 C C . MET A 1 77 ? 15.451 5.713 -6.408 1.00 93.44 77 MET A C 1
ATOM 606 O O . MET A 1 77 ? 16.017 4.897 -7.138 1.00 93.44 77 MET A O 1
ATOM 610 N N . ASN A 1 78 ? 15.880 6.972 -6.290 1.00 90.94 78 ASN A N 1
ATOM 611 C CA . ASN A 1 78 ? 17.060 7.502 -6.990 1.00 90.94 78 ASN A CA 1
ATOM 612 C C . ASN A 1 78 ? 17.067 7.188 -8.503 1.00 90.94 78 ASN A C 1
ATOM 614 O O . ASN A 1 78 ? 18.030 6.641 -9.032 1.00 90.94 78 ASN A O 1
ATOM 618 N N . ASN A 1 79 ? 15.964 7.494 -9.199 1.00 89.38 79 ASN A N 1
ATOM 619 C CA . ASN A 1 79 ? 15.747 7.218 -10.631 1.00 89.38 79 ASN A CA 1
ATOM 620 C C . ASN A 1 79 ? 15.734 5.736 -11.051 1.00 89.38 79 ASN A C 1
ATOM 622 O O . ASN A 1 79 ? 15.614 5.452 -12.243 1.00 89.38 79 ASN A O 1
ATOM 626 N N . THR A 1 80 ? 15.774 4.791 -10.112 1.00 91.94 80 THR A N 1
ATOM 627 C CA . THR A 1 80 ? 15.681 3.352 -10.402 1.00 91.94 80 THR A CA 1
ATOM 628 C C . THR A 1 80 ? 14.319 2.793 -9.984 1.00 91.94 80 THR A C 1
ATOM 630 O O . THR A 1 80 ? 13.818 3.193 -8.931 1.00 91.94 80 THR A O 1
ATOM 633 N N . PRO A 1 81 ? 13.680 1.906 -10.776 1.00 94.38 81 PRO A N 1
ATOM 634 C CA . PRO A 1 81 ? 12.437 1.252 -10.368 1.00 94.38 81 PRO A CA 1
ATOM 635 C C . PRO A 1 81 ? 12.607 0.529 -9.031 1.00 94.38 81 PRO A C 1
ATOM 637 O O . PRO A 1 81 ? 13.533 -0.264 -8.862 1.00 94.38 81 PRO A O 1
ATOM 640 N N . PHE A 1 82 ? 11.727 0.816 -8.076 1.00 94.50 82 PHE A N 1
ATOM 641 C CA . PHE A 1 82 ? 11.869 0.298 -6.719 1.00 94.50 82 PHE A CA 1
ATOM 642 C C . PHE A 1 82 ? 11.294 -1.119 -6.576 1.00 94.50 82 PHE A C 1
ATOM 644 O O . PHE A 1 82 ? 10.285 -1.470 -7.192 1.00 94.50 82 PHE A O 1
ATOM 651 N N . ASN A 1 83 ? 11.949 -1.919 -5.733 1.00 95.38 83 ASN A N 1
ATOM 652 C CA . ASN A 1 83 ? 11.534 -3.261 -5.335 1.00 95.38 83 ASN A CA 1
ATOM 653 C C . ASN A 1 83 ? 11.472 -3.314 -3.812 1.00 95.38 83 ASN A C 1
ATOM 655 O O . ASN A 1 83 ? 12.507 -3.161 -3.159 1.00 95.38 83 ASN A O 1
ATOM 659 N N . GLY A 1 84 ? 10.293 -3.561 -3.253 1.00 95.25 84 GLY A N 1
ATOM 660 C CA . GLY A 1 84 ? 10.104 -3.608 -1.809 1.00 95.25 84 GLY A CA 1
ATOM 661 C C . GLY A 1 84 ? 8.779 -3.015 -1.367 1.00 95.25 84 GLY A C 1
ATOM 662 O O . GLY A 1 84 ? 7.842 -2.894 -2.149 1.00 95.25 84 GLY A O 1
ATOM 663 N N . THR A 1 85 ? 8.710 -2.622 -0.104 1.00 96.69 85 THR A N 1
ATOM 664 C CA . THR A 1 85 ? 7.507 -2.056 0.502 1.00 96.69 85 THR A CA 1
ATOM 665 C C . THR A 1 85 ? 7.712 -0.573 0.760 1.00 96.69 85 THR A C 1
ATOM 667 O O . THR A 1 85 ? 8.683 -0.184 1.402 1.00 96.69 85 THR A O 1
ATOM 670 N N . VAL A 1 86 ? 6.784 0.259 0.304 1.00 96.94 86 VAL A N 1
ATOM 671 C CA . VAL A 1 86 ? 6.722 1.669 0.701 1.00 96.94 86 VAL A CA 1
ATOM 672 C C . VAL A 1 86 ? 5.647 1.846 1.750 1.00 96.94 86 VAL A C 1
ATOM 674 O O . VAL A 1 86 ? 4.626 1.165 1.690 1.00 96.94 86 VAL A O 1
ATOM 677 N N . TYR A 1 87 ? 5.878 2.733 2.708 1.00 97.38 87 TYR A N 1
ATOM 678 C CA . TYR A 1 87 ? 4.907 3.052 3.743 1.00 97.38 87 TYR A CA 1
ATOM 679 C C . TYR A 1 87 ? 4.874 4.542 4.066 1.00 97.38 87 TYR A C 1
ATOM 681 O O . TYR A 1 87 ? 5.830 5.280 3.817 1.00 97.38 87 TYR A O 1
ATOM 689 N N . GLU A 1 88 ? 3.791 4.948 4.712 1.00 97.50 88 GLU A N 1
ATOM 690 C CA . GLU A 1 88 ? 3.643 6.256 5.332 1.00 97.50 88 GLU A CA 1
ATOM 691 C C . GLU A 1 88 ? 2.981 6.106 6.700 1.00 97.50 88 GLU A C 1
ATOM 693 O O . GLU A 1 88 ? 2.220 5.167 6.963 1.00 97.50 88 GLU A O 1
ATOM 698 N N . LYS A 1 89 ? 3.297 7.033 7.600 1.00 97.38 89 LYS A N 1
ATOM 699 C CA . LYS A 1 89 ? 2.731 7.085 8.945 1.00 97.38 89 LYS A CA 1
ATOM 700 C C . LYS A 1 89 ? 1.956 8.376 9.138 1.00 97.38 89 LYS A C 1
ATOM 702 O O . LYS A 1 89 ? 2.324 9.431 8.632 1.00 97.38 89 LYS A O 1
ATOM 707 N N . TRP A 1 90 ? 0.926 8.302 9.963 1.00 94.81 90 TRP A N 1
ATOM 708 C CA . TRP A 1 90 ? 0.279 9.476 10.525 1.00 94.81 90 TRP A CA 1
ATOM 709 C C . TRP A 1 90 ? 1.267 10.286 11.381 1.00 94.81 90 TRP A C 1
ATOM 711 O O . TRP A 1 90 ? 2.261 9.761 11.885 1.00 94.81 90 TRP A O 1
ATOM 721 N N . ARG A 1 91 ? 0.952 11.563 11.650 1.00 95.50 91 ARG A N 1
ATOM 722 C CA . ARG A 1 91 ? 1.770 12.427 12.530 1.00 95.50 91 ARG A CA 1
ATOM 723 C C . ARG A 1 91 ? 1.962 11.844 13.938 1.00 95.50 91 ARG A C 1
ATOM 725 O O . ARG A 1 91 ? 2.978 12.106 14.569 1.00 95.50 91 ARG A O 1
ATOM 732 N N . ASN A 1 92 ? 1.001 11.058 14.426 1.00 94.00 92 ASN A N 1
ATOM 733 C CA . ASN A 1 92 ? 1.090 10.372 15.720 1.00 94.00 92 ASN A CA 1
ATOM 734 C C . ASN A 1 92 ? 2.009 9.127 15.692 1.00 94.00 92 ASN A C 1
ATOM 736 O O . ASN A 1 92 ? 2.134 8.446 16.704 1.00 94.00 92 ASN A O 1
ATOM 740 N N . GLY A 1 93 ? 2.633 8.811 14.552 1.00 95.00 93 GLY A N 1
ATOM 741 C CA . GLY A 1 93 ? 3.542 7.680 14.374 1.00 95.00 93 GLY A CA 1
ATOM 742 C C . GLY A 1 93 ? 2.864 6.344 14.055 1.00 95.00 93 GLY A C 1
ATOM 743 O O . GLY A 1 93 ? 3.572 5.370 13.780 1.00 95.00 93 GLY A O 1
ATOM 744 N N . MET A 1 94 ? 1.529 6.282 14.057 1.00 95.94 94 MET A N 1
ATOM 745 C CA . MET A 1 94 ? 0.783 5.084 13.667 1.00 95.94 94 MET A CA 1
ATOM 746 C C . MET A 1 94 ? 0.841 4.872 12.154 1.00 95.94 94 MET A C 1
ATOM 748 O O . MET A 1 94 ? 0.978 5.829 11.389 1.00 95.94 94 MET A O 1
ATOM 752 N N . MET A 1 95 ? 0.754 3.614 11.718 1.00 97.44 95 MET A N 1
ATOM 753 C CA . MET A 1 95 ? 0.761 3.285 10.294 1.00 97.44 95 MET A CA 1
ATOM 754 C C . MET A 1 95 ? -0.451 3.916 9.612 1.00 97.44 95 MET A C 1
ATOM 756 O O . MET A 1 95 ? -1.561 3.806 10.125 1.00 97.44 95 MET A O 1
ATOM 760 N N . TRP A 1 96 ? -0.228 4.576 8.478 1.00 98.06 96 TRP A N 1
ATOM 761 C CA . TRP A 1 96 ? -1.315 5.044 7.628 1.00 98.06 96 TRP A CA 1
ATOM 762 C C . TRP A 1 96 ? -1.537 4.057 6.495 1.00 98.06 96 TRP A C 1
ATOM 764 O O . TRP A 1 96 ? -2.633 3.522 6.357 1.00 98.06 96 TRP A O 1
ATOM 774 N N . TRP A 1 97 ? -0.492 3.746 5.735 1.00 98.25 97 TRP A N 1
ATOM 775 C CA . TRP A 1 97 ? -0.575 2.760 4.669 1.00 98.25 97 TRP A CA 1
ATOM 776 C C . TRP A 1 97 ? 0.782 2.138 4.365 1.00 98.25 97 TRP A C 1
ATOM 778 O O . TRP A 1 97 ? 1.837 2.701 4.665 1.00 98.25 97 TRP A O 1
ATOM 788 N N . GLU A 1 98 ? 0.750 0.970 3.734 1.00 98.00 98 GLU A N 1
ATOM 789 C CA . GLU A 1 98 ? 1.913 0.345 3.118 1.00 98.00 98 GLU A CA 1
ATOM 790 C C . GLU A 1 98 ? 1.528 -0.365 1.818 1.00 98.00 98 GLU A C 1
ATOM 792 O O . GLU A 1 98 ? 0.399 -0.820 1.639 1.00 98.00 98 GLU A O 1
ATOM 797 N N . THR A 1 99 ? 2.453 -0.435 0.866 1.00 97.69 99 THR A N 1
ATOM 798 C CA . THR A 1 99 ? 2.233 -1.076 -0.435 1.00 97.69 99 THR A CA 1
ATOM 799 C C . THR A 1 99 ? 3.504 -1.737 -0.940 1.00 97.69 99 THR A C 1
ATOM 801 O O . THR A 1 99 ? 4.590 -1.164 -0.848 1.00 97.69 99 THR A O 1
ATOM 804 N N . SER A 1 100 ? 3.356 -2.934 -1.500 1.00 97.12 100 SER A N 1
ATOM 805 C CA . SER A 1 100 ? 4.429 -3.681 -2.147 1.00 97.12 100 SER A CA 1
ATOM 806 C C . SER A 1 100 ? 4.576 -3.314 -3.619 1.00 97.12 100 SER A C 1
ATOM 808 O O . SER A 1 100 ? 3.599 -3.199 -4.361 1.00 97.12 100 SER A O 1
ATOM 810 N N . TYR A 1 101 ? 5.827 -3.152 -4.031 1.00 96.12 101 TYR A N 1
ATOM 811 C CA . TYR A 1 101 ? 6.234 -2.786 -5.374 1.00 96.12 101 TYR A CA 1
ATOM 812 C C . TYR A 1 101 ? 7.256 -3.777 -5.921 1.00 96.12 101 TYR A C 1
ATOM 814 O O . TYR A 1 101 ? 8.194 -4.188 -5.228 1.00 96.12 101 TYR A O 1
ATOM 822 N N . LYS A 1 102 ? 7.107 -4.089 -7.207 1.00 96.12 102 LYS A N 1
ATOM 823 C CA . LYS A 1 102 ? 8.058 -4.848 -8.014 1.00 96.12 102 LYS A CA 1
ATOM 824 C C . LYS A 1 102 ? 8.281 -4.104 -9.323 1.00 96.12 102 LYS A C 1
ATOM 826 O O . LYS A 1 102 ? 7.328 -3.756 -10.003 1.00 96.12 102 LYS A O 1
ATOM 831 N N . ASN A 1 103 ? 9.531 -3.850 -9.690 1.00 95.00 103 ASN A N 1
ATOM 832 C CA . ASN A 1 103 ? 9.926 -3.059 -10.858 1.00 95.00 103 ASN A CA 1
ATOM 833 C C . ASN A 1 103 ? 9.222 -1.692 -10.915 1.00 95.00 103 ASN A C 1
ATOM 835 O O . ASN A 1 103 ? 8.858 -1.204 -11.982 1.00 95.00 103 ASN A O 1
ATOM 839 N N . GLY A 1 104 ? 9.018 -1.080 -9.748 1.00 95.25 104 GLY A N 1
ATOM 840 C CA . GLY A 1 104 ? 8.319 0.188 -9.592 1.00 95.25 104 GLY A CA 1
ATOM 841 C C . GLY A 1 104 ? 6.798 0.122 -9.739 1.00 95.25 104 GLY A C 1
ATOM 842 O O . GLY A 1 104 ? 6.149 1.125 -9.481 1.00 95.25 104 GLY A O 1
ATOM 843 N N . VAL A 1 105 ? 6.193 -1.011 -10.090 1.00 96.69 105 VAL A N 1
ATOM 844 C CA . VAL A 1 105 ? 4.727 -1.144 -10.162 1.00 96.69 105 VAL A CA 1
ATOM 845 C C . VAL A 1 105 ? 4.186 -1.858 -8.926 1.00 96.69 105 VAL A C 1
ATOM 847 O O . VAL A 1 105 ? 4.900 -2.653 -8.316 1.00 96.69 105 VAL A O 1
ATOM 850 N N . LYS A 1 106 ? 2.935 -1.578 -8.534 1.00 96.56 106 LYS A N 1
ATOM 851 C CA . LYS A 1 106 ? 2.290 -2.290 -7.417 1.00 96.56 106 LYS A CA 1
ATOM 852 C C . LYS A 1 106 ? 2.207 -3.785 -7.738 1.00 96.56 106 LYS A C 1
ATOM 854 O O . LYS A 1 106 ? 1.624 -4.166 -8.751 1.00 96.56 106 LYS A O 1
ATOM 859 N N . ASP A 1 107 ? 2.775 -4.622 -6.880 1.00 97.38 107 ASP A N 1
ATOM 860 C CA . ASP A 1 107 ? 2.749 -6.081 -7.013 1.00 97.38 107 ASP A CA 1
ATOM 861 C C . ASP A 1 107 ? 2.837 -6.694 -5.613 1.00 97.38 107 ASP A C 1
ATOM 863 O O . ASP A 1 107 ? 3.812 -6.484 -4.890 1.00 97.38 107 ASP A O 1
ATOM 867 N N . GLY A 1 108 ? 1.790 -7.406 -5.207 1.00 97.56 108 GLY A N 1
ATOM 868 C CA . GLY A 1 108 ? 1.601 -7.881 -3.840 1.00 97.56 108 GLY A CA 1
ATOM 869 C C . GLY A 1 108 ? 0.545 -7.072 -3.092 1.00 97.56 108 GLY A C 1
ATOM 870 O O . GLY A 1 108 ? -0.477 -6.698 -3.659 1.00 97.56 108 GLY A O 1
ATOM 871 N N . PHE A 1 109 ? 0.754 -6.845 -1.799 1.00 98.00 109 PHE A N 1
ATOM 872 C CA . PHE A 1 109 ? -0.263 -6.251 -0.933 1.00 98.00 109 PHE A CA 1
ATOM 873 C C . PHE A 1 109 ? -0.245 -4.716 -0.931 1.00 98.00 109 PHE A C 1
ATOM 875 O O . PHE A 1 109 ? 0.810 -4.089 -1.043 1.00 98.00 109 PHE A O 1
ATOM 882 N N . THR A 1 110 ? -1.414 -4.135 -0.686 1.00 98.06 110 THR A N 1
ATOM 883 C CA . THR A 1 110 ? -1.620 -2.782 -0.167 1.00 98.06 110 THR A CA 1
ATOM 884 C C . THR A 1 110 ? -2.468 -2.895 1.088 1.00 98.06 110 THR A C 1
ATOM 886 O O . THR A 1 110 ? -3.453 -3.630 1.095 1.00 98.06 110 THR A O 1
ATOM 889 N N . ARG A 1 111 ? -2.100 -2.163 2.135 1.00 98.44 111 ARG A N 1
ATOM 890 C CA . ARG A 1 111 ? -2.873 -2.062 3.370 1.00 98.44 111 ARG A CA 1
ATOM 891 C C . ARG A 1 111 ? -2.968 -0.615 3.807 1.00 98.44 111 ARG A C 1
ATOM 893 O O . ARG A 1 111 ? -1.990 0.121 3.688 1.00 98.44 111 ARG A O 1
ATOM 900 N N . GLU A 1 112 ? -4.123 -0.237 4.323 1.00 98.19 112 GLU A N 1
ATOM 901 C CA . GLU A 1 112 ? -4.397 1.087 4.870 1.00 98.19 112 GLU A CA 1
ATOM 902 C C . GLU A 1 112 ? -5.066 0.925 6.233 1.00 98.19 112 GLU A C 1
ATOM 904 O O . GLU A 1 112 ? -5.843 -0.008 6.442 1.00 98.19 112 GLU A O 1
ATOM 909 N N . TRP A 1 113 ? -4.762 1.827 7.159 1.00 98.25 113 TRP A N 1
ATOM 910 C CA . TRP A 1 113 ? -5.250 1.793 8.532 1.00 98.25 113 TRP A CA 1
ATOM 911 C C . TRP A 1 113 ? -5.884 3.120 8.925 1.00 98.25 113 TRP A C 1
ATOM 913 O O . TRP A 1 113 ? -5.400 4.202 8.574 1.00 98.25 113 TRP A O 1
ATOM 923 N N . PHE A 1 114 ? -6.922 3.025 9.747 1.00 96.81 114 PHE A N 1
ATOM 924 C CA . PHE A 1 114 ? -7.463 4.155 10.483 1.00 96.81 114 PHE A CA 1
ATOM 925 C C . PHE A 1 114 ? -6.420 4.743 11.435 1.00 96.81 114 PHE A C 1
ATOM 927 O O . PHE A 1 114 ? -5.454 4.092 11.841 1.00 96.81 114 PHE A O 1
ATOM 934 N N . LYS A 1 115 ? -6.654 5.979 11.887 1.00 96.38 115 LYS A N 1
ATOM 935 C CA . LYS A 1 115 ? -5.820 6.617 12.921 1.00 96.38 115 LYS A CA 1
ATOM 936 C C . LYS A 1 115 ? -5.847 5.880 14.260 1.00 96.38 115 LYS A C 1
ATOM 938 O O . LYS A 1 115 ? -4.957 6.115 15.067 1.00 96.38 115 LYS A O 1
ATOM 943 N N . SER A 1 116 ? -6.853 5.036 14.494 1.00 95.44 116 SER A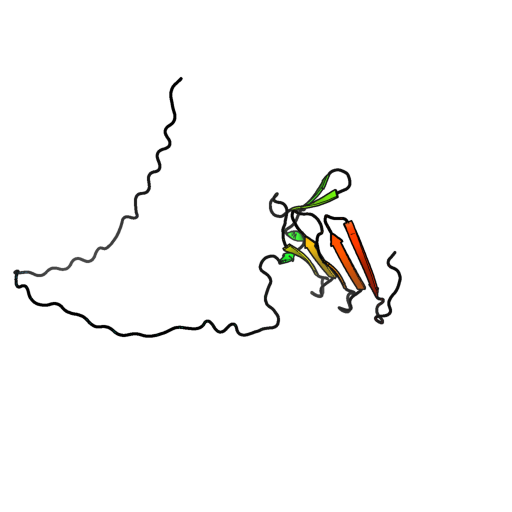 N 1
ATOM 944 C CA . SER A 1 116 ? -6.941 4.130 15.643 1.00 95.44 116 SER A CA 1
ATOM 945 C C . SER A 1 116 ? -5.951 2.959 15.558 1.00 95.44 116 SER A C 1
ATOM 947 O O . SER A 1 116 ? -5.717 2.286 16.558 1.00 95.44 116 SER A O 1
ATOM 949 N N . GLY A 1 117 ? -5.362 2.712 14.382 1.00 95.12 117 GLY A N 1
ATOM 950 C CA . GLY A 1 117 ? -4.523 1.549 14.094 1.00 95.12 117 GLY A CA 1
ATOM 951 C C . GLY A 1 117 ? -5.307 0.321 13.624 1.00 95.12 117 GLY A C 1
ATOM 952 O O . GLY A 1 117 ? -4.693 -0.705 13.337 1.00 95.12 117 GLY A O 1
ATOM 953 N N . GLN A 1 118 ? -6.636 0.412 13.523 1.00 96.62 118 GLN A N 1
ATOM 954 C CA . GLN A 1 118 ? -7.465 -0.636 12.927 1.00 96.62 118 GLN A CA 1
ATOM 955 C C . GLN A 1 118 ? -7.307 -0.664 11.403 1.00 96.62 118 GLN A C 1
ATOM 957 O O . GLN A 1 118 ? -7.074 0.372 10.778 1.00 96.62 118 GLN A O 1
ATOM 962 N N . LEU A 1 119 ? -7.385 -1.855 10.806 1.00 97.38 119 LEU A N 1
ATOM 963 C CA . LEU A 1 119 ? -7.240 -2.028 9.361 1.00 97.38 119 LEU A CA 1
ATOM 964 C C . LEU A 1 119 ? -8.476 -1.461 8.660 1.00 97.38 119 LEU A C 1
ATOM 966 O O . LEU A 1 119 ? -9.582 -1.882 8.952 1.00 97.38 119 LEU A O 1
ATOM 970 N N . PHE A 1 120 ? -8.266 -0.528 7.738 1.00 97.81 120 PHE A N 1
ATOM 971 C CA . PHE A 1 120 ? -9.319 0.080 6.925 1.00 97.81 120 PHE A CA 1
ATOM 972 C C . PHE A 1 120 ? -9.482 -0.653 5.596 1.00 97.81 120 PHE A C 1
ATOM 974 O O . PHE A 1 120 ? -10.591 -0.919 5.144 1.00 97.81 120 PHE A O 1
ATOM 981 N N . LYS A 1 121 ? -8.364 -1.002 4.954 1.00 98.19 121 LYS A N 1
ATOM 982 C CA . LYS A 1 121 ? -8.366 -1.598 3.618 1.00 98.19 121 LYS A CA 1
ATOM 983 C C . LYS A 1 121 ? -7.213 -2.564 3.446 1.00 98.19 121 LYS A C 1
ATOM 985 O O . LYS A 1 121 ? -6.095 -2.297 3.879 1.00 98.19 121 LYS A O 1
ATOM 990 N N . GLU A 1 122 ? -7.471 -3.655 2.741 1.00 98.31 122 GLU A N 1
ATOM 991 C CA . GLU A 1 122 ? -6.461 -4.578 2.240 1.00 98.31 122 GLU A CA 1
ATOM 992 C C . GLU A 1 122 ? -6.768 -4.890 0.780 1.00 98.31 122 GLU A C 1
ATOM 994 O O . GLU A 1 122 ? -7.904 -5.176 0.407 1.00 98.31 122 GLU A O 1
ATOM 999 N N . ALA A 1 123 ? -5.746 -4.822 -0.061 1.00 98.31 123 ALA A N 1
ATOM 1000 C CA . ALA A 1 123 ? -5.854 -5.108 -1.476 1.00 98.31 123 ALA A CA 1
ATOM 1001 C C . ALA A 1 123 ? -4.648 -5.906 -1.965 1.00 98.31 123 ALA A C 1
ATOM 1003 O O . ALA A 1 123 ? -3.545 -5.794 -1.429 1.00 98.31 123 ALA A O 1
ATOM 1004 N N . VAL A 1 124 ? -4.859 -6.694 -3.015 1.00 98.31 124 VAL A N 1
ATOM 1005 C CA . VAL A 1 124 ? -3.811 -7.445 -3.707 1.00 98.31 124 VAL A CA 1
ATOM 1006 C C . VAL A 1 124 ? -3.720 -6.943 -5.136 1.00 98.31 124 VAL A C 1
ATOM 1008 O O . VAL A 1 124 ? -4.723 -6.870 -5.846 1.00 98.31 124 VAL A O 1
ATOM 1011 N N . TYR A 1 125 ? -2.504 -6.625 -5.557 1.00 97.62 125 TYR A N 1
ATOM 1012 C CA . TYR A 1 125 ? -2.171 -6.175 -6.895 1.00 97.62 125 TYR A CA 1
ATOM 1013 C C . TYR A 1 125 ? -1.255 -7.173 -7.592 1.00 97.62 125 TYR A C 1
ATOM 1015 O O . TYR A 1 125 ? -0.394 -7.798 -6.971 1.00 97.62 125 TYR A O 1
ATOM 1023 N N . LYS A 1 126 ? -1.404 -7.273 -8.909 1.00 97.56 126 LYS A N 1
ATOM 1024 C CA . LY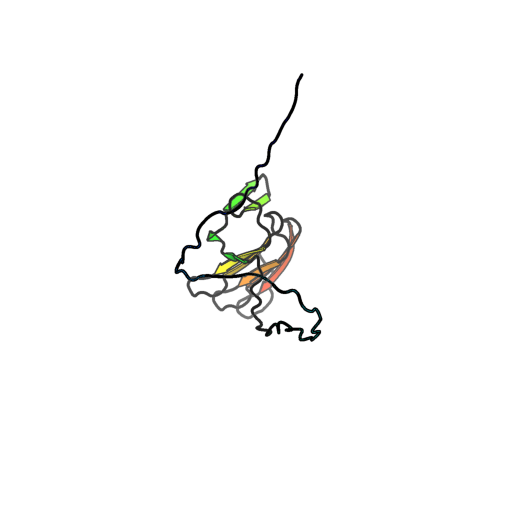S A 1 126 ? -0.502 -8.012 -9.787 1.00 97.56 126 LYS A CA 1
ATOM 1025 C C . LYS A 1 126 ? -0.188 -7.154 -11.002 1.00 97.56 126 LYS A C 1
ATOM 1027 O O . LYS A 1 126 ? -1.107 -6.754 -11.713 1.00 97.56 126 LYS A O 1
ATOM 1032 N N . ASP A 1 127 ? 1.091 -6.857 -11.223 1.00 95.31 127 ASP A N 1
ATOM 1033 C CA . ASP A 1 127 ? 1.559 -6.042 -12.352 1.00 95.31 127 ASP A CA 1
ATOM 1034 C C . ASP A 1 127 ? 0.771 -4.717 -12.502 1.00 95.31 127 ASP A C 1
ATOM 1036 O O . ASP A 1 127 ? 0.325 -4.334 -13.585 1.00 95.31 127 ASP A O 1
ATOM 1040 N N . GLY A 1 128 ? 0.541 -4.037 -11.374 1.00 94.44 128 GLY A N 1
ATOM 1041 C CA . GLY A 1 128 ? -0.201 -2.778 -11.288 1.00 94.44 128 GLY A CA 1
ATOM 1042 C C . GLY A 1 128 ? -1.728 -2.904 -11.327 1.00 94.44 128 GLY A C 1
ATOM 1043 O O . GLY A 1 128 ? -2.413 -1.902 -11.143 1.00 94.44 128 GLY A O 1
ATOM 1044 N N . LYS A 1 129 ? -2.283 -4.104 -11.529 1.00 95.44 129 LYS A N 1
ATOM 1045 C CA . LYS A 1 129 ? -3.733 -4.339 -11.609 1.00 95.44 129 LYS A CA 1
ATOM 1046 C C . LYS A 1 129 ? -4.286 -4.844 -10.286 1.00 95.44 129 LYS A C 1
ATOM 1048 O O . LYS A 1 129 ? -3.694 -5.731 -9.676 1.00 95.44 129 LYS A O 1
ATOM 1053 N N . LEU A 1 130 ? -5.428 -4.302 -9.869 1.00 96.50 130 LEU A N 1
ATOM 1054 C CA . LEU A 1 130 ? -6.150 -4.779 -8.694 1.00 96.50 130 LEU A CA 1
ATOM 1055 C C . LEU A 1 130 ? -6.717 -6.179 -8.964 1.00 96.50 130 LEU A C 1
ATOM 1057 O O . LEU A 1 130 ? -7.394 -6.390 -9.967 1.00 96.50 130 LEU A O 1
ATOM 1061 N N . ILE A 1 131 ? -6.436 -7.118 -8.065 1.00 98.31 131 ILE A N 1
ATOM 1062 C CA . ILE A 1 131 ? -6.937 -8.497 -8.114 1.00 98.31 131 ILE A CA 1
ATOM 1063 C C . ILE A 1 131 ? -8.074 -8.694 -7.118 1.00 98.31 131 ILE A C 1
ATOM 1065 O O . ILE A 1 131 ? -9.103 -9.272 -7.453 1.00 98.31 131 ILE A O 1
ATOM 1069 N N . SER A 1 132 ? -7.896 -8.205 -5.894 1.00 97.75 132 SER A N 1
ATOM 1070 C CA . SER A 1 132 ? -8.903 -8.288 -4.841 1.00 97.75 132 SER A CA 1
ATOM 1071 C C . SER A 1 132 ? -8.754 -7.120 -3.884 1.00 97.75 132 SER A C 1
ATOM 1073 O O . SER A 1 132 ? -7.638 -6.654 -3.654 1.00 97.75 132 SER A O 1
ATOM 1075 N N . GLN A 1 133 ? -9.859 -6.692 -3.284 1.00 98.12 133 GLN A N 1
ATOM 1076 C CA . GLN A 1 133 ? -9.853 -5.740 -2.182 1.00 98.12 133 GLN A CA 1
ATOM 1077 C C . GLN A 1 133 ? -10.920 -6.087 -1.155 1.00 98.12 133 GLN A C 1
ATOM 1079 O O . GLN A 1 133 ? -11.928 -6.713 -1.483 1.00 98.12 133 GLN A O 1
ATOM 1084 N N . LYS A 1 134 ? -10.676 -5.663 0.078 1.00 98.19 134 LYS A N 1
ATOM 1085 C CA . LYS A 1 134 ? -11.606 -5.737 1.192 1.00 98.19 134 LYS A CA 1
ATOM 1086 C C . LYS A 1 134 ? -11.449 -4.481 2.043 1.00 98.19 134 LYS A C 1
ATOM 1088 O O . LYS A 1 134 ? -10.318 -4.052 2.282 1.00 98.19 134 LYS A O 1
ATOM 1093 N N . CYS A 1 135 ? -12.572 -3.908 2.461 1.00 98.19 135 CYS A N 1
ATOM 1094 C CA . CYS A 1 135 ? -12.619 -2.739 3.327 1.00 98.19 135 CYS A CA 1
ATOM 1095 C C . CYS A 1 135 ? -13.362 -3.073 4.617 1.00 98.19 135 CYS A C 1
ATOM 1097 O O . CYS A 1 135 ? -14.260 -3.919 4.621 1.00 98.19 135 CYS A O 1
ATOM 1099 N N . TRP A 1 136 ? -12.940 -2.430 5.698 1.00 98.19 136 TRP A N 1
ATOM 1100 C CA . TRP A 1 136 ? -13.514 -2.557 7.028 1.00 98.19 136 TRP A CA 1
ATOM 1101 C C . TRP A 1 136 ? -13.760 -1.172 7.613 1.00 98.19 136 TRP A C 1
ATOM 1103 O O . TRP A 1 136 ? -12.961 -0.260 7.380 1.00 98.19 136 TRP A O 1
ATOM 1113 N N . ASP A 1 137 ? -14.860 -1.009 8.340 1.00 96.81 137 ASP A N 1
ATOM 1114 C CA . ASP A 1 137 ? -15.131 0.202 9.115 1.00 96.81 137 ASP A CA 1
ATOM 1115 C C . ASP A 1 137 ? -14.352 0.218 10.448 1.00 96.81 137 ASP A C 1
ATOM 1117 O O . ASP A 1 137 ? -13.524 -0.659 10.715 1.00 96.81 137 ASP A O 1
ATOM 1121 N N . GLU A 1 138 ? -14.553 1.252 11.274 1.00 95.50 138 GLU A N 1
ATOM 1122 C CA . GLU A 1 138 ? -13.849 1.386 12.560 1.00 95.50 138 GLU A CA 1
ATOM 1123 C C . GLU A 1 138 ? -14.313 0.366 13.616 1.00 95.50 138 GLU A C 1
ATOM 1125 O O . GLU A 1 138 ? -13.651 0.196 14.644 1.00 95.50 138 GLU A O 1
ATOM 1130 N N . GLU A 1 139 ? -15.425 -0.319 13.368 1.00 95.88 139 GLU A N 1
ATOM 1131 C CA . GLU A 1 139 ? -15.959 -1.411 14.173 1.00 95.88 139 GLU A CA 1
ATOM 1132 C C . GLU A 1 139 ? -15.431 -2.782 13.709 1.00 95.88 139 GLU A C 1
ATOM 1134 O O . GLU A 1 139 ? -15.554 -3.774 14.433 1.00 95.88 139 GLU A O 1
ATOM 1139 N N . GLY A 1 140 ? -14.784 -2.835 12.541 1.00 94.31 140 GLY A N 1
ATOM 1140 C CA . GLY A 1 140 ? -14.245 -4.050 11.938 1.00 94.31 140 GLY A CA 1
ATOM 1141 C C . GLY A 1 140 ? -15.260 -4.820 11.090 1.00 94.31 140 GLY A C 1
ATOM 1142 O O . GLY A 1 140 ? -14.989 -5.967 10.719 1.00 94.31 140 GLY A O 1
ATOM 1143 N N . GLU A 1 141 ? -16.399 -4.215 10.758 1.00 96.81 141 GLU A N 1
ATOM 1144 C CA . GLU A 1 141 ? -17.388 -4.778 9.846 1.00 96.81 141 GLU A CA 1
ATOM 1145 C C . GLU A 1 141 ? -16.981 -4.539 8.392 1.00 96.81 141 GLU A C 1
ATOM 1147 O O . GLU A 1 141 ? -16.410 -3.515 8.020 1.00 96.81 141 GLU A O 1
ATOM 1152 N N . VAL A 1 142 ? -17.245 -5.533 7.546 1.00 97.06 142 VAL A N 1
ATOM 1153 C CA . VAL A 1 142 ? -16.817 -5.520 6.144 1.00 97.06 142 VAL A CA 1
ATOM 1154 C C . VAL A 1 142 ? -17.824 -4.755 5.299 1.00 97.06 142 VAL A C 1
ATOM 1156 O O . VAL A 1 142 ? -19.010 -5.079 5.320 1.00 97.06 142 VAL A O 1
ATOM 1159 N N . PHE A 1 143 ? -17.343 -3.834 4.467 1.00 95.44 143 PHE A N 1
ATOM 1160 C CA . PHE A 1 143 ? -18.176 -3.109 3.507 1.00 95.44 143 PHE A CA 1
ATOM 1161 C C . PHE A 1 143 ? -17.534 -3.051 2.110 1.00 95.44 143 PHE A C 1
ATOM 1163 O O . PHE A 1 143 ? -16.363 -3.404 1.921 1.00 95.44 143 PHE A O 1
ATOM 1170 N N . GLU A 1 144 ? -18.322 -2.661 1.105 1.00 94.12 144 GLU A N 1
ATOM 1171 C CA . GLU A 1 144 ? -17.835 -2.501 -0.268 1.00 94.12 144 GLU A CA 1
ATOM 1172 C C . GLU A 1 144 ? -16.948 -1.257 -0.383 1.00 94.12 144 GLU A C 1
ATOM 1174 O O . GLU A 1 144 ? -17.346 -0.159 -0.016 1.00 94.12 144 GLU A O 1
ATOM 1179 N N . CYS A 1 145 ? -15.728 -1.429 -0.888 1.00 91.00 145 CYS A N 1
ATOM 1180 C CA . CYS A 1 145 ? -14.828 -0.308 -1.133 1.00 91.00 145 CYS A CA 1
ATOM 1181 C C . CYS A 1 145 ? -15.335 0.544 -2.313 1.00 91.00 145 CYS A C 1
ATOM 1183 O O . CYS A 1 145 ? -15.488 -0.005 -3.408 1.00 91.00 145 CYS A O 1
ATOM 1185 N N . ASP A 1 146 ? -15.499 1.851 -2.102 1.00 79.31 146 ASP A N 1
ATOM 1186 C CA . ASP A 1 146 ? -15.820 2.840 -3.148 1.00 79.31 146 ASP A CA 1
ATOM 1187 C C . ASP A 1 146 ? -14.641 3.157 -4.094 1.00 79.31 146 ASP A C 1
ATOM 1189 O O . ASP A 1 146 ? -13.458 3.040 -3.671 1.00 79.31 146 ASP A O 1
#

Nearest PDB structures (foldseek):
  6lnw-assembly1_A  TM=5.354E-01  e=1.698E-03  Streptococcus pneumoniae TIGR4
  7vfm-assembly2_C  TM=5.190E-01  e=1.633E-02  Staphylococcus aureus subsp. aureus USA300
  7vfn-assembly2_C  TM=5.122E-01  e=2.037E-02  Staphylococcus aureus subsp. aureus USA300
  5e9u-assembly1_D  TM=4.765E-01  e=3.951E-02  Streptococcus gordonii
  7vfk-assembly1_A  TM=5.001E-01  e=7.663E-02  Staphylococcus aureus subsp. aureus USA300

pLDDT: mean 73.38, std 27.69, range [28.7, 98.44]

Radius of gyration: 30.43 Å; Cα contacts (8 Å, |Δi|>4): 209; chains: 1; bounding box: 94×43×57 Å

Mean predicted aligned error: 16.75 Å

Secondary structure (DSSP, 8-state):
--------------------------------------------------S----TTEEEGGG-EEEEETTEEEEEETTEE--EEEEEE-TTS-EEEEEEEETTEEEEEEEEE-TTS-EEEEEEEETTEEEEEEEE-TT--EE---

Foldseek 3Di:
DDDDDDDDDDDDDDDDDDDDDDDDDDDDDDDDDDDDDDDDDDPPDDPPDDVDPPDPAEEEPVQWDWDDDVPFIFIDGPPFGGAAKYFYADPVRATAKMFGGDRRATAAWIWGADPVNHTAKIFGDHRNHTDDMWGADPVRDTDDDD

Sequence (146 aa):
MKKSLVVFFLFHSICTVNAQTDAKVSDPSNDKTPETLSSEAEVASTETSSPYVILKNKLHVDQTTYYSYADQVYLRMNNTPFNGTVYEKWRNGMMWWETSYKNGVKDGFTREWFKSGQLFKEAVYKDGKLISQKCWDEEGEVFECD

Solvent-accessible surface area (backbone atoms only — not comparable to full-atom values): 9591 Å² total; per-residue (Å²): 135,90,79,90,83,88,81,89,82,89,79,82,90,81,88,86,88,87,87,86,83,90,82,88,87,82,86,87,84,91,82,80,85,81,89,88,90,78,86,87,74,90,79,77,82,76,80,76,85,55,98,75,73,80,63,95,44,67,40,56,55,88,67,47,47,80,45,75,57,90,97,42,64,33,38,20,42,92,91,36,63,29,65,35,35,39,31,48,60,42,95,88,68,44,59,33,36,38,36,26,26,48,78,11,22,39,34,44,51,35,40,32,32,38,95,87,63,48,63,31,34,42,34,35,28,54,86,60,38,83,74,49,74,50,26,28,48,98,86,66,50,78,52,87,74,130